Protein AF-A0A4Q1DC19-F1 (afdb_monomer_lite)

Radius of gyration: 13.88 Å; chains: 1; bounding box: 30×28×37 Å

Foldseek 3Di:
DDPLCCCVVPVLVLLLVQLVVQLPDQKFKWFWDDDPNWTWIKGWDAPPVQRKIWMWIQTPPRWIWIWIWHADPVRDIDIDIDTDDPVSVVSFAPQQSVQRVVCRVVVGMDMDGSNSRND

Organism: NCBI:txid2508721

Sequence (119 aa):
MTYEELVKKHPGSLVEKIVTEVISQDFVEVHFEDEDDELWAVIKVHIYEEDKEMALRLLPDNKWVLQFGYYDDEDEFIELLQPLAQPEIDLIPKGLQKVMSKVLSSEDGLRVPGNFLSA

pLDDT: mean 93.78, std 5.46, range [68.5, 98.56]

Structure (mmCIF, N/CA/C/O backbone):
data_AF-A0A4Q1DC19-F1
#
_entry.id   AF-A0A4Q1DC19-F1
#
loop_
_atom_site.group_PDB
_atom_site.id
_atom_site.type_symbol
_atom_site.label_atom_id
_atom_site.label_alt_id
_atom_site.label_comp_id
_atom_site.label_asym_id
_atom_site.label_entity_id
_atom_site.label_seq_id
_atom_site.pdbx_PDB_ins_code
_atom_site.Cartn_x
_atom_site.Cartn_y
_atom_site.Cartn_z
_atom_site.occupancy
_atom_site.B_iso_or_equiv
_atom_site.auth_seq_id
_atom_site.auth_comp_id
_atom_site.auth_asym_id
_atom_site.auth_atom_id
_atom_site.pdbx_PDB_model_num
ATOM 1 N N . MET A 1 1 ? 7.859 12.611 -17.984 1.00 74.06 1 MET A N 1
ATOM 2 C CA . MET A 1 1 ? 8.252 12.267 -16.604 1.00 74.06 1 MET A CA 1
ATOM 3 C C . MET A 1 1 ? 8.237 10.757 -16.546 1.00 74.06 1 MET A C 1
ATOM 5 O O . MET A 1 1 ? 7.256 10.199 -17.027 1.00 74.06 1 MET A O 1
ATOM 9 N N . THR A 1 2 ? 9.315 10.119 -16.099 1.00 88.75 2 THR A N 1
ATOM 10 C CA . THR A 1 2 ? 9.353 8.646 -16.015 1.00 88.75 2 THR A CA 1
ATOM 11 C C . THR A 1 2 ? 8.545 8.155 -14.809 1.00 88.75 2 THR A C 1
ATOM 13 O O . THR A 1 2 ? 8.204 8.957 -13.930 1.00 88.75 2 THR A O 1
ATOM 16 N N . TYR A 1 3 ? 8.222 6.862 -14.745 1.00 90.06 3 TYR A N 1
ATOM 17 C CA . TYR A 1 3 ? 7.518 6.306 -13.584 1.00 90.06 3 TYR A CA 1
ATOM 18 C C . TYR A 1 3 ? 8.375 6.381 -12.315 1.00 90.06 3 TYR A C 1
ATOM 20 O O . TYR A 1 3 ? 7.865 6.727 -11.253 1.00 90.06 3 TYR A O 1
ATOM 28 N N . GLU A 1 4 ? 9.691 6.204 -12.425 1.00 90.88 4 GLU A N 1
ATOM 29 C CA . GLU A 1 4 ? 10.639 6.383 -11.318 1.00 90.88 4 GLU A CA 1
ATOM 30 C C . GLU A 1 4 ? 10.604 7.813 -10.786 1.00 90.88 4 GLU A C 1
ATOM 32 O O . GLU A 1 4 ? 10.647 8.035 -9.575 1.00 90.88 4 GLU A O 1
ATOM 37 N N . GLU A 1 5 ? 10.531 8.802 -11.681 1.00 92.12 5 GLU A N 1
ATOM 38 C CA . GLU A 1 5 ? 10.397 10.197 -11.278 1.00 92.12 5 GLU A CA 1
ATOM 39 C C . GLU A 1 5 ? 9.050 10.467 -10.608 1.00 92.12 5 GLU A C 1
ATOM 41 O O . GLU A 1 5 ? 9.019 11.182 -9.607 1.00 92.12 5 GLU A O 1
ATOM 46 N N . LEU A 1 6 ? 7.960 9.907 -11.139 1.00 91.12 6 LEU A N 1
ATOM 47 C CA . LEU A 1 6 ? 6.616 10.051 -10.582 1.00 91.12 6 LEU A CA 1
ATOM 48 C C . LEU A 1 6 ? 6.554 9.494 -9.155 1.00 91.12 6 LEU A C 1
ATOM 50 O O . LEU A 1 6 ? 6.159 10.212 -8.237 1.00 91.12 6 LEU A O 1
ATOM 54 N N . VAL A 1 7 ? 7.001 8.251 -8.969 1.00 93.19 7 VAL A N 1
ATOM 55 C CA . VAL A 1 7 ? 6.986 7.549 -7.679 1.00 93.19 7 VAL A CA 1
ATOM 56 C C . VAL A 1 7 ? 7.847 8.278 -6.645 1.00 93.19 7 VAL A C 1
ATOM 58 O O . VAL A 1 7 ? 7.422 8.454 -5.506 1.00 93.19 7 VAL A O 1
ATOM 61 N N . LYS A 1 8 ? 9.026 8.778 -7.040 1.00 92.75 8 LYS A N 1
ATOM 62 C CA . LYS A 1 8 ? 9.934 9.491 -6.125 1.00 92.75 8 LYS A CA 1
ATOM 63 C C . LYS A 1 8 ? 9.477 10.908 -5.785 1.00 92.75 8 LYS A C 1
ATOM 65 O O . LYS A 1 8 ? 9.684 11.355 -4.660 1.00 92.75 8 LYS A O 1
ATOM 70 N N . LYS A 1 9 ? 8.925 11.652 -6.749 1.00 93.25 9 LYS A N 1
ATOM 71 C CA . LYS A 1 9 ? 8.570 13.074 -6.562 1.00 93.25 9 LYS A CA 1
ATOM 72 C C . LYS A 1 9 ? 7.164 13.267 -6.007 1.00 93.25 9 LYS A C 1
ATOM 74 O O . LYS A 1 9 ? 6.911 14.287 -5.367 1.00 93.25 9 LYS A O 1
ATOM 79 N N . HIS A 1 10 ? 6.259 12.323 -6.256 1.00 93.56 10 HIS A N 1
ATOM 80 C CA . HIS A 1 10 ? 4.842 12.449 -5.919 1.00 93.56 10 HIS A CA 1
ATOM 81 C C . HIS A 1 10 ? 4.253 11.203 -5.226 1.00 93.56 10 HIS A C 1
ATOM 83 O O . HIS A 1 10 ? 3.131 10.812 -5.561 1.00 93.56 10 HIS A O 1
ATOM 89 N N . PRO A 1 11 ? 4.933 10.593 -4.232 1.00 95.50 11 PRO A N 1
ATOM 90 C CA . PRO A 1 11 ? 4.433 9.382 -3.580 1.00 95.50 11 PRO A CA 1
ATOM 91 C C . PRO A 1 11 ? 3.068 9.603 -2.913 1.00 95.50 11 PRO A C 1
ATOM 93 O O . PRO A 1 11 ? 2.183 8.765 -3.046 1.00 95.50 11 PRO A O 1
ATOM 96 N N . GLY A 1 12 ? 2.844 10.764 -2.286 1.00 96.25 12 GLY A N 1
ATOM 97 C CA . GLY A 1 12 ? 1.567 11.082 -1.638 1.00 96.25 12 GLY A CA 1
ATOM 98 C C . GLY A 1 12 ? 0.362 11.062 -2.586 1.00 96.25 12 GLY A C 1
ATOM 99 O O . GLY A 1 12 ? -0.680 10.525 -2.234 1.00 96.25 12 GLY A O 1
ATOM 100 N N . SER A 1 13 ? 0.518 11.548 -3.823 1.00 95.38 13 SER A N 1
ATOM 101 C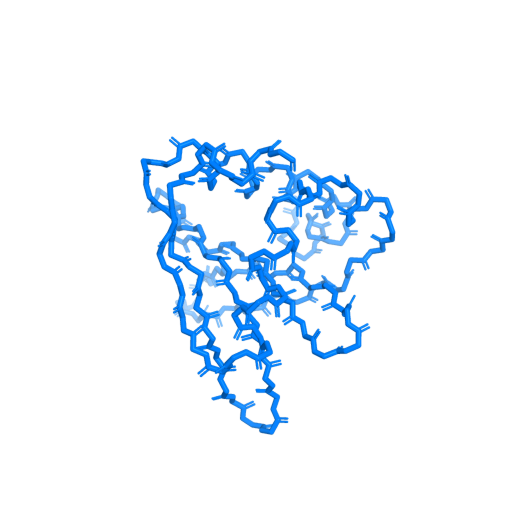 CA . SER A 1 13 ? -0.573 11.520 -4.810 1.00 95.38 13 SER A CA 1
ATOM 102 C C . SER A 1 13 ? -0.938 10.091 -5.225 1.00 95.38 13 SER A C 1
ATOM 104 O O . SER A 1 13 ? -2.111 9.789 -5.445 1.00 95.38 13 SER A O 1
ATOM 106 N N . LEU A 1 14 ? 0.054 9.200 -5.310 1.00 95.62 14 LEU A N 1
ATOM 107 C CA . LEU A 1 14 ? -0.179 7.785 -5.599 1.00 95.62 14 LEU A CA 1
ATOM 108 C C . LEU A 1 14 ? -0.844 7.083 -4.409 1.00 95.62 14 LEU A C 1
ATOM 110 O O . LEU A 1 14 ? -1.781 6.315 -4.610 1.00 95.62 14 LEU A O 1
ATOM 114 N N . VAL A 1 15 ? -0.430 7.404 -3.179 1.00 97.19 15 VAL A N 1
ATOM 115 C CA . VAL A 1 15 ? -1.077 6.911 -1.952 1.00 97.19 15 VAL A CA 1
ATOM 116 C C . VAL A 1 15 ? -2.551 7.317 -1.915 1.00 97.19 15 VAL A C 1
ATOM 118 O O . VAL A 1 15 ? -3.405 6.455 -1.724 1.00 97.19 15 VAL A O 1
ATOM 121 N N . GLU A 1 16 ? -2.876 8.589 -2.157 1.00 96.38 16 GLU A N 1
ATOM 122 C CA . GLU A 1 16 ? -4.266 9.067 -2.204 1.00 96.38 16 GLU A CA 1
ATOM 123 C C . GLU A 1 16 ? -5.089 8.342 -3.268 1.00 96.38 16 GLU A C 1
ATOM 125 O O . GLU A 1 16 ? -6.240 7.978 -3.012 1.00 96.38 16 GLU A O 1
ATOM 130 N N . LYS A 1 17 ? -4.503 8.098 -4.448 1.00 94.88 17 LYS A N 1
ATOM 131 C CA . LYS A 1 17 ? -5.162 7.356 -5.527 1.00 94.88 17 LYS A CA 1
ATOM 132 C C . LYS A 1 17 ? -5.488 5.926 -5.092 1.00 94.88 17 LYS A C 1
ATOM 134 O O . LYS A 1 17 ? -6.630 5.504 -5.252 1.00 94.88 17 LYS A O 1
ATOM 139 N N . ILE A 1 18 ? -4.524 5.213 -4.504 1.00 95.62 18 ILE A N 1
ATOM 140 C CA . ILE A 1 18 ? -4.729 3.845 -3.999 1.00 95.62 18 ILE A CA 1
ATOM 141 C C . ILE A 1 18 ? -5.798 3.836 -2.909 1.00 95.62 18 ILE A C 1
ATOM 143 O O . ILE A 1 18 ? -6.747 3.063 -2.990 1.00 95.62 18 ILE A O 1
ATOM 147 N N . VAL A 1 19 ? -5.669 4.707 -1.906 1.00 95.44 19 VAL A N 1
ATOM 148 C CA . VAL A 1 19 ? -6.618 4.793 -0.791 1.00 95.44 19 VAL A CA 1
ATOM 149 C C . VAL A 1 19 ? -8.026 5.055 -1.308 1.00 95.44 19 VAL A C 1
ATOM 151 O O . VAL A 1 19 ? -8.946 4.352 -0.906 1.00 95.44 19 VAL A O 1
ATOM 154 N N . THR A 1 20 ? -8.195 6.029 -2.204 1.00 94.38 20 THR A N 1
ATOM 155 C CA . THR A 1 20 ? -9.503 6.397 -2.765 1.00 94.38 20 THR A CA 1
ATOM 156 C C . THR A 1 20 ? -10.136 5.231 -3.511 1.00 94.38 20 THR A C 1
ATOM 158 O O . THR A 1 20 ? -11.310 4.936 -3.292 1.00 94.38 20 THR A O 1
ATOM 161 N N . GLU A 1 21 ? -9.361 4.549 -4.353 1.00 93.38 21 GLU A N 1
ATOM 162 C CA . GLU A 1 21 ? -9.844 3.391 -5.098 1.00 93.38 21 GLU A CA 1
ATOM 163 C C . GLU A 1 21 ? -10.275 2.277 -4.140 1.00 93.38 21 GLU A C 1
ATOM 165 O O . GLU A 1 21 ? -11.411 1.812 -4.195 1.00 93.38 21 GLU A O 1
ATOM 170 N N . VAL A 1 22 ? -9.411 1.923 -3.188 1.00 92.88 22 VAL A N 1
ATOM 171 C CA . VAL A 1 22 ? -9.642 0.846 -2.221 1.00 92.88 22 VAL A CA 1
ATOM 172 C C . VAL A 1 22 ? -10.890 1.102 -1.378 1.00 92.88 22 VAL A C 1
ATOM 174 O O . VAL A 1 22 ? -11.761 0.242 -1.292 1.00 92.88 22 VAL A O 1
ATOM 177 N N . ILE A 1 23 ? -11.036 2.285 -0.779 1.00 91.69 23 ILE A N 1
ATOM 178 C CA . ILE A 1 23 ? -12.197 2.568 0.083 1.00 91.69 23 ILE A CA 1
ATOM 179 C C . ILE A 1 23 ? -13.512 2.668 -0.698 1.00 91.69 23 ILE A C 1
ATOM 181 O O . ILE A 1 23 ? -14.580 2.564 -0.093 1.00 91.69 23 ILE A O 1
ATOM 185 N N . SER A 1 24 ? -13.447 2.895 -2.014 1.00 92.19 24 SER A N 1
ATOM 186 C CA . SER A 1 24 ? -14.630 2.969 -2.874 1.00 92.19 24 SER A CA 1
ATOM 187 C C . SER A 1 24 ? -15.193 1.596 -3.255 1.00 92.19 24 SER A C 1
ATOM 189 O O . SER A 1 24 ? -16.343 1.512 -3.685 1.00 92.19 24 SER A O 1
ATOM 191 N N . GLN A 1 25 ? -14.417 0.524 -3.067 1.00 92.12 25 GLN A N 1
ATOM 192 C CA . GLN A 1 25 ? -14.843 -0.838 -3.376 1.00 92.12 25 GLN A CA 1
ATOM 193 C C . GLN A 1 25 ? -15.823 -1.374 -2.324 1.00 92.12 25 GLN A C 1
ATOM 195 O O . GLN A 1 25 ? -15.673 -1.137 -1.123 1.00 92.12 25 GLN A O 1
ATOM 200 N N . ASP A 1 26 ? -16.803 -2.173 -2.764 1.00 92.56 26 ASP A N 1
ATOM 201 C CA . ASP A 1 26 ? -17.756 -2.835 -1.859 1.00 92.56 26 ASP A CA 1
ATOM 202 C C . ASP A 1 26 ? -17.030 -3.708 -0.829 1.00 92.56 26 ASP A C 1
ATOM 204 O O . ASP A 1 26 ? -17.359 -3.705 0.359 1.00 92.56 26 ASP A O 1
ATOM 208 N N . PHE A 1 27 ? -16.010 -4.432 -1.292 1.00 93.44 27 PHE A N 1
ATOM 209 C CA . PHE A 1 27 ? -15.126 -5.243 -0.473 1.00 93.44 27 PHE A CA 1
ATOM 210 C C . PHE A 1 27 ? -13.689 -5.066 -0.929 1.00 93.44 27 PHE A C 1
ATOM 212 O O . PHE A 1 27 ? -13.415 -5.070 -2.123 1.00 93.44 27 PHE A O 1
ATOM 219 N N . VAL A 1 28 ? -12.797 -5.004 0.046 1.00 94.19 28 VAL A N 1
ATOM 220 C CA . VAL A 1 28 ? -11.356 -4.908 -0.133 1.00 94.19 28 VAL A CA 1
ATOM 221 C C . VAL A 1 28 ? -10.726 -6.176 0.400 1.00 94.19 28 VAL A C 1
ATOM 223 O O . VAL A 1 28 ? -11.045 -6.620 1.509 1.00 94.19 28 VAL A O 1
ATOM 226 N N . GLU A 1 29 ? -9.825 -6.737 -0.392 1.00 95.75 29 GLU A N 1
ATOM 227 C CA . GLU A 1 29 ? -8.980 -7.853 0.001 1.00 95.75 29 GLU A CA 1
ATOM 228 C C . GLU A 1 29 ? -7.613 -7.313 0.412 1.00 95.75 29 GLU A C 1
ATOM 230 O O . GLU A 1 29 ? -6.953 -6.582 -0.326 1.00 95.75 29 GLU A O 1
ATOM 235 N N . VAL A 1 30 ? -7.228 -7.629 1.643 1.00 97.44 30 VAL A N 1
ATOM 236 C CA . VAL A 1 30 ? -5.911 -7.336 2.191 1.00 97.44 30 VAL A CA 1
ATOM 237 C C . VAL A 1 30 ? -5.189 -8.663 2.332 1.00 97.44 30 VAL A C 1
ATOM 239 O O . VAL A 1 30 ? -5.644 -9.539 3.069 1.00 97.44 30 VAL A O 1
ATOM 242 N N . HIS A 1 31 ? -4.086 -8.824 1.615 1.00 98.12 31 HIS A N 1
ATOM 243 C CA . HIS A 1 31 ? -3.346 -10.080 1.558 1.00 98.12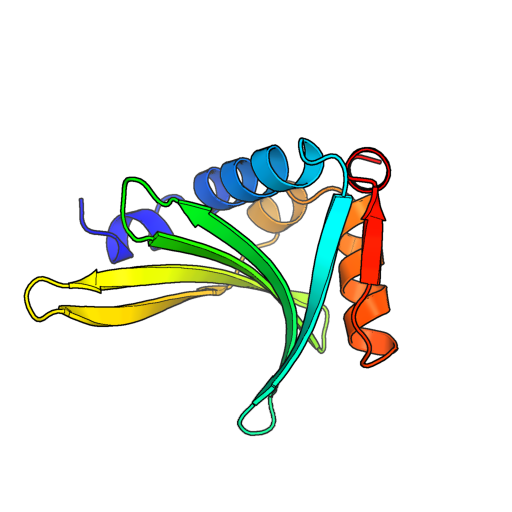 31 HIS A CA 1
ATOM 244 C C . HIS A 1 31 ? -2.169 -10.051 2.524 1.00 98.12 31 HIS A C 1
ATOM 246 O O . HIS A 1 31 ? -1.582 -8.996 2.759 1.00 98.12 31 HIS A O 1
ATOM 252 N N . PHE A 1 32 ? -1.842 -11.213 3.079 1.00 98.19 32 PHE A N 1
ATOM 253 C CA . PHE A 1 32 ? -0.551 -11.476 3.697 1.00 98.19 32 PHE A CA 1
ATOM 254 C C . PHE A 1 32 ? 0.331 -12.158 2.650 1.00 98.19 32 PHE A C 1
ATOM 256 O O . PHE A 1 32 ? -0.140 -13.075 1.979 1.00 98.19 32 PHE A O 1
ATOM 263 N N . GLU A 1 33 ? 1.566 -11.696 2.509 1.00 97.44 33 GLU A N 1
ATOM 264 C CA . GLU A 1 33 ? 2.560 -12.229 1.576 1.00 97.44 33 GLU A CA 1
ATOM 265 C C . GLU A 1 33 ? 3.855 -12.538 2.344 1.00 97.44 33 GLU A C 1
ATOM 267 O O . GLU A 1 33 ? 4.196 -11.837 3.305 1.00 97.44 33 GLU A O 1
ATOM 272 N N . ASP A 1 34 ? 4.547 -13.586 1.898 1.00 95.38 34 ASP A N 1
ATOM 273 C CA . ASP A 1 34 ? 5.818 -14.090 2.426 1.00 95.38 34 ASP A CA 1
ATOM 274 C C . ASP A 1 34 ? 6.713 -14.479 1.242 1.00 95.38 34 ASP A C 1
ATOM 276 O O . ASP A 1 34 ? 6.384 -15.406 0.493 1.00 95.38 34 ASP A O 1
ATOM 280 N N . GLU A 1 35 ? 7.810 -13.750 1.045 1.00 93.38 35 GLU A N 1
ATOM 281 C CA . GLU A 1 35 ? 8.785 -13.996 -0.019 1.00 93.38 35 GLU A CA 1
ATOM 282 C C . GLU A 1 35 ? 10.196 -13.628 0.454 1.00 93.38 35 GLU A C 1
ATOM 284 O O . GLU A 1 35 ? 10.400 -12.572 1.047 1.00 93.38 35 GLU A O 1
ATOM 289 N N . ASP A 1 36 ? 11.183 -14.485 0.170 1.00 89.12 36 ASP A N 1
ATOM 290 C CA . ASP A 1 36 ? 12.613 -14.232 0.420 1.00 89.12 36 ASP A CA 1
ATOM 291 C C . ASP A 1 36 ? 12.949 -13.711 1.838 1.00 89.12 36 ASP A C 1
ATOM 293 O O . ASP A 1 36 ? 13.763 -12.804 2.012 1.00 89.12 36 ASP A O 1
ATOM 297 N N . ASP A 1 37 ? 12.343 -14.319 2.865 1.00 88.31 37 ASP A N 1
ATOM 298 C CA . ASP A 1 37 ? 12.465 -13.942 4.286 1.00 88.31 37 ASP A CA 1
ATOM 299 C C . ASP A 1 37 ? 11.857 -12.563 4.644 1.00 88.31 37 ASP A C 1
ATOM 301 O O . ASP A 1 37 ? 12.049 -12.060 5.761 1.00 88.31 37 ASP A O 1
ATOM 305 N N . GLU A 1 38 ? 11.093 -11.951 3.738 1.00 92.12 38 GLU A N 1
ATOM 306 C CA . GLU A 1 38 ? 10.301 -10.748 3.981 1.00 92.12 38 GLU A CA 1
ATOM 307 C C . GLU A 1 38 ? 8.804 -11.070 4.053 1.00 92.12 38 GLU A C 1
ATOM 309 O O . GLU A 1 38 ? 8.243 -11.781 3.226 1.00 92.12 38 GLU A O 1
ATOM 314 N N . LEU A 1 39 ? 8.137 -10.485 5.051 1.00 96.12 39 LEU A N 1
ATOM 315 C CA . LEU A 1 39 ? 6.696 -10.608 5.261 1.00 96.12 39 LEU A CA 1
ATOM 316 C C . LEU A 1 39 ? 6.048 -9.239 5.124 1.00 96.12 39 LEU A C 1
ATOM 318 O O . LEU A 1 39 ? 6.572 -8.249 5.648 1.00 96.12 39 LEU A O 1
ATOM 322 N N . TRP A 1 40 ? 4.879 -9.164 4.501 1.00 98.12 40 TRP A N 1
ATOM 323 C CA . TRP A 1 40 ? 4.117 -7.921 4.473 1.00 98.12 40 TRP A CA 1
ATOM 324 C C . TRP A 1 40 ? 2.616 -8.152 4.311 1.00 98.12 40 TRP A C 1
ATOM 326 O O . TRP A 1 40 ? 2.156 -9.144 3.755 1.00 98.12 40 TRP A O 1
ATOM 336 N N . ALA A 1 41 ? 1.828 -7.189 4.786 1.00 98.38 41 ALA A N 1
ATOM 337 C CA . ALA A 1 41 ? 0.445 -7.052 4.350 1.00 98.38 41 ALA A CA 1
ATOM 338 C C . ALA A 1 41 ? 0.399 -6.171 3.097 1.00 98.38 41 ALA A C 1
ATOM 340 O O . ALA A 1 41 ? 1.133 -5.182 3.025 1.00 98.38 41 ALA A O 1
ATOM 341 N N . VAL A 1 42 ? -0.464 -6.479 2.130 1.00 98.25 42 VAL A N 1
ATOM 342 C CA . VAL A 1 42 ? -0.594 -5.714 0.883 1.00 98.25 42 VAL A CA 1
ATOM 343 C C . VAL A 1 42 ? -2.048 -5.491 0.481 1.00 98.25 42 VAL A C 1
ATOM 345 O O . VAL A 1 42 ? -2.900 -6.368 0.615 1.00 98.25 42 VAL A O 1
ATOM 348 N N . ILE A 1 43 ? -2.306 -4.305 -0.066 1.00 97.25 43 ILE A N 1
ATOM 349 C CA . ILE A 1 43 ? -3.487 -4.000 -0.880 1.00 97.25 43 ILE A CA 1
ATOM 350 C C . ILE A 1 43 ? -3.034 -3.624 -2.285 1.00 97.25 43 ILE A C 1
ATOM 352 O O . ILE A 1 43 ? -2.139 -2.790 -2.426 1.00 97.25 43 ILE A O 1
ATOM 356 N N . LYS A 1 44 ? -3.651 -4.220 -3.308 1.00 95.06 44 LYS A N 1
ATOM 357 C CA . LYS A 1 44 ? -3.303 -4.010 -4.720 1.00 95.06 44 LYS A CA 1
ATOM 358 C C . LYS A 1 44 ? -4.451 -3.329 -5.461 1.00 95.06 44 LYS A C 1
ATOM 360 O O . LYS A 1 44 ? -5.623 -3.625 -5.237 1.00 95.06 44 LYS A O 1
ATOM 365 N N . VAL A 1 45 ? -4.098 -2.413 -6.352 1.00 93.44 45 VAL A N 1
ATOM 366 C CA . VAL A 1 45 ? -4.994 -1.731 -7.283 1.00 93.44 45 VAL A CA 1
ATOM 367 C C . VAL A 1 45 ? -4.439 -1.931 -8.685 1.00 93.44 45 VAL A C 1
ATOM 369 O O . VAL A 1 45 ? -3.330 -1.489 -8.989 1.00 93.44 45 VAL A O 1
ATOM 372 N N . HIS A 1 46 ? -5.229 -2.564 -9.546 1.00 89.12 46 HIS A N 1
ATOM 373 C CA . HIS A 1 46 ? -4.881 -2.764 -10.948 1.00 89.12 46 HIS A CA 1
ATOM 374 C C . HIS A 1 46 ? -5.491 -1.650 -11.803 1.00 89.12 46 HIS A C 1
ATOM 376 O O . HIS A 1 46 ? -6.703 -1.433 -11.783 1.00 89.12 46 HIS A O 1
ATOM 382 N N . ILE A 1 47 ? -4.656 -0.953 -12.574 1.00 84.75 47 ILE A N 1
ATOM 383 C CA . ILE A 1 47 ? -5.089 0.003 -13.596 1.00 84.75 47 ILE A CA 1
ATOM 384 C C . ILE A 1 47 ? -5.041 -0.724 -14.943 1.00 84.75 47 ILE A C 1
ATOM 386 O O . ILE A 1 47 ? -4.048 -0.658 -15.664 1.00 84.75 47 ILE A O 1
ATOM 390 N N . TYR A 1 48 ? -6.125 -1.430 -15.266 1.00 75.06 48 TYR A N 1
ATOM 391 C CA . TYR A 1 48 ? -6.210 -2.296 -16.450 1.00 75.06 48 TYR A CA 1
ATOM 392 C C . TYR A 1 48 ? -6.030 -1.563 -17.785 1.00 75.06 48 TYR A C 1
ATOM 394 O O . TYR A 1 48 ? -5.550 -2.154 -18.739 1.00 75.06 48 TYR A O 1
ATOM 402 N N . GLU A 1 49 ? -6.407 -0.286 -17.879 1.00 76.62 49 GLU A N 1
ATOM 403 C CA . GLU A 1 49 ? -6.235 0.488 -19.121 1.00 76.62 49 GLU A CA 1
ATOM 404 C C . GLU A 1 49 ? -4.770 0.845 -19.409 1.00 76.62 49 GLU A C 1
ATOM 406 O O . GLU A 1 49 ? -4.435 1.225 -20.528 1.00 76.62 49 GLU A O 1
ATOM 411 N N . GLU A 1 50 ? -3.907 0.758 -18.397 1.00 75.12 50 GLU A N 1
ATOM 412 C CA . GLU A 1 50 ? -2.513 1.182 -18.476 1.00 75.12 50 GLU A CA 1
ATOM 413 C C . GLU A 1 50 ? -1.529 0.035 -18.197 1.00 75.12 50 GLU A C 1
ATOM 415 O O . GLU A 1 50 ? -0.342 0.316 -18.057 1.00 75.12 50 GLU A O 1
ATOM 420 N N . ASP A 1 51 ? -2.016 -1.210 -18.070 1.00 84.50 51 ASP A N 1
ATOM 421 C CA . ASP A 1 51 ? -1.248 -2.402 -17.666 1.00 84.50 51 ASP A CA 1
ATOM 422 C C . ASP A 1 51 ? -0.317 -2.138 -16.468 1.00 84.50 51 ASP A C 1
ATOM 424 O O . ASP A 1 51 ? 0.859 -2.507 -16.440 1.00 84.50 51 ASP A O 1
ATOM 428 N N . LYS A 1 52 ? -0.865 -1.454 -15.456 1.00 89.94 52 LYS A N 1
ATOM 429 C CA . LYS A 1 52 ? -0.144 -1.058 -14.240 1.00 89.94 52 LYS A CA 1
ATOM 430 C C . LYS A 1 52 ? -0.754 -1.654 -12.994 1.00 89.94 52 LYS A C 1
ATOM 432 O O . LYS A 1 52 ? -1.970 -1.810 -12.872 1.00 89.94 52 LYS A O 1
ATOM 437 N N . GLU A 1 53 ? 0.107 -1.855 -12.014 1.00 94.12 53 GLU A N 1
ATOM 438 C CA . GLU A 1 53 ? -0.266 -2.220 -10.659 1.00 94.12 53 GLU A CA 1
ATOM 439 C C . GLU A 1 53 ? 0.266 -1.172 -9.684 1.00 94.12 53 GLU A C 1
ATOM 441 O O . GLU A 1 53 ? 1.394 -0.698 -9.796 1.00 94.12 53 GLU A O 1
ATOM 446 N N . MET A 1 54 ? -0.546 -0.799 -8.704 1.00 96.00 54 MET A N 1
ATOM 447 C CA . MET A 1 54 ? -0.103 0.001 -7.570 1.00 96.00 54 MET A CA 1
ATOM 448 C C . MET A 1 54 ? -0.489 -0.713 -6.289 1.00 96.00 54 MET A C 1
ATOM 450 O O . MET A 1 54 ? -1.592 -1.250 -6.190 1.00 96.00 54 MET A O 1
ATOM 454 N N . ALA A 1 55 ? 0.377 -0.674 -5.286 1.00 97.50 55 ALA A N 1
ATOM 455 C CA . ALA A 1 55 ? 0.082 -1.302 -4.013 1.00 97.50 55 ALA A CA 1
ATOM 456 C C . ALA A 1 55 ? 0.661 -0.531 -2.828 1.00 97.50 55 ALA A C 1
ATOM 458 O O . ALA A 1 55 ? 1.655 0.188 -2.945 1.00 97.50 55 ALA A O 1
ATOM 459 N N . LEU A 1 56 ? 0.028 -0.698 -1.667 1.00 98.25 56 LEU A N 1
ATOM 460 C CA . LEU A 1 56 ? 0.602 -0.299 -0.384 1.00 98.25 56 LEU A CA 1
ATOM 461 C C . LEU A 1 56 ? 0.973 -1.558 0.383 1.00 98.25 56 LEU A C 1
ATOM 463 O O . LEU A 1 56 ? 0.106 -2.391 0.652 1.00 98.25 56 LEU A O 1
ATOM 467 N N . ARG A 1 57 ? 2.251 -1.668 0.746 1.00 98.19 57 ARG A N 1
ATOM 468 C CA . ARG A 1 57 ? 2.782 -2.724 1.605 1.00 98.19 57 ARG A CA 1
ATOM 469 C C . ARG A 1 57 ? 2.995 -2.189 3.017 1.00 98.19 57 ARG A C 1
ATOM 471 O O . ARG A 1 57 ? 3.519 -1.086 3.199 1.00 98.19 57 ARG A O 1
ATOM 478 N N . LEU A 1 58 ? 2.622 -2.990 4.006 1.00 98.56 58 LEU A N 1
ATOM 479 C CA . LEU A 1 58 ? 2.994 -2.806 5.402 1.00 98.56 58 LEU A CA 1
ATOM 480 C C . LEU A 1 58 ? 3.921 -3.946 5.814 1.00 98.56 58 LEU A C 1
ATOM 482 O O . LEU A 1 58 ? 3.482 -5.088 5.929 1.00 98.56 58 LEU A O 1
ATOM 486 N N . LEU A 1 59 ? 5.180 -3.607 6.057 1.00 97.94 59 LEU A N 1
ATOM 487 C CA . LEU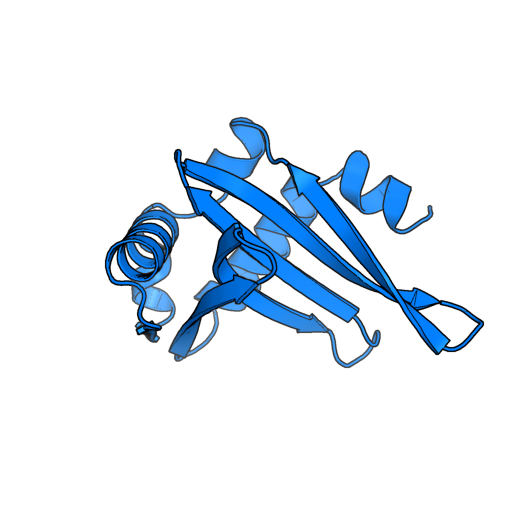 A 1 59 ? 6.208 -4.510 6.558 1.00 9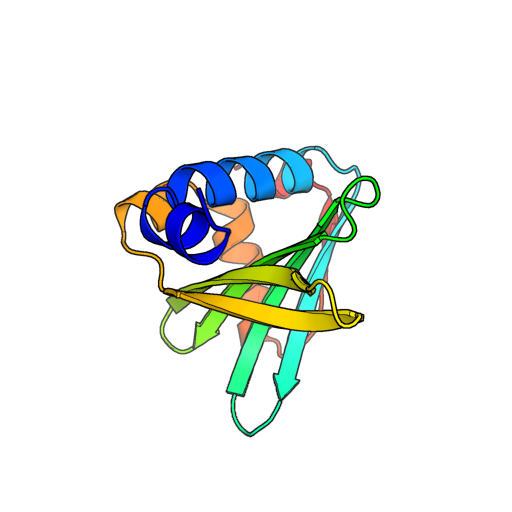7.94 59 LEU A CA 1
ATOM 488 C C . LEU A 1 59 ? 6.251 -4.472 8.102 1.00 97.94 59 LEU A C 1
ATOM 490 O O . LEU A 1 59 ? 5.691 -3.551 8.722 1.00 97.94 59 LEU A O 1
ATOM 494 N N . PRO A 1 60 ? 6.965 -5.419 8.745 1.00 95.62 60 PRO A N 1
ATOM 495 C CA . PRO A 1 60 ? 7.316 -5.342 10.157 1.00 95.62 60 PRO A CA 1
ATOM 496 C C . PRO A 1 60 ? 7.904 -3.982 10.561 1.00 95.62 60 PRO A C 1
ATOM 498 O O . PRO A 1 60 ? 8.438 -3.225 9.747 1.00 95.62 60 PRO A O 1
ATOM 501 N N . ASP A 1 61 ? 7.786 -3.658 11.850 1.00 93.00 61 ASP A N 1
ATOM 502 C CA . ASP A 1 61 ? 8.174 -2.362 12.429 1.00 93.00 61 ASP A CA 1
ATOM 503 C C . ASP A 1 61 ? 7.398 -1.151 11.877 1.00 93.00 61 ASP A C 1
ATOM 505 O O . ASP A 1 61 ? 7.873 -0.017 11.945 1.00 93.00 61 ASP A O 1
ATOM 509 N N . ASN A 1 62 ? 6.184 -1.376 11.358 1.00 93.69 62 ASN A N 1
ATOM 510 C CA . ASN A 1 62 ? 5.302 -0.333 10.820 1.00 93.69 62 ASN A CA 1
ATOM 511 C C . ASN A 1 62 ? 5.940 0.456 9.658 1.00 93.69 62 ASN A C 1
ATOM 513 O O . ASN A 1 62 ? 5.737 1.667 9.518 1.00 93.69 62 ASN A O 1
ATOM 517 N N . LYS A 1 63 ? 6.734 -0.231 8.830 1.00 97.44 63 LYS A N 1
ATOM 518 C CA . LYS A 1 63 ? 7.344 0.343 7.628 1.00 97.44 63 LYS A CA 1
ATOM 519 C C . LYS A 1 63 ? 6.366 0.242 6.466 1.00 97.44 63 LYS A C 1
ATOM 521 O O . LYS A 1 63 ? 5.959 -0.850 6.082 1.00 97.44 63 LYS A O 1
ATOM 526 N N . TRP A 1 64 ? 6.015 1.390 5.900 1.00 98.44 64 TRP A N 1
ATOM 527 C CA . TRP A 1 64 ? 5.124 1.473 4.749 1.00 98.44 64 TRP A CA 1
ATOM 528 C C . TRP A 1 64 ? 5.918 1.669 3.464 1.00 98.44 64 TRP A C 1
ATOM 530 O O . TRP A 1 64 ? 6.825 2.505 3.404 1.00 98.44 64 TRP A O 1
ATOM 540 N N . VAL A 1 65 ? 5.550 0.918 2.433 1.00 98.31 65 VAL A N 1
ATOM 541 C CA . VAL A 1 65 ? 6.168 0.988 1.108 1.00 98.31 65 VAL A CA 1
ATOM 542 C C . VAL A 1 65 ? 5.073 1.124 0.059 1.00 98.31 65 VAL A C 1
ATOM 544 O O . VAL A 1 65 ? 4.104 0.366 0.048 1.00 98.31 65 VAL A O 1
ATOM 547 N N . LEU A 1 66 ? 5.234 2.104 -0.822 1.00 98.25 66 LEU A N 1
ATOM 548 C CA . LEU A 1 66 ? 4.486 2.208 -2.064 1.00 98.25 66 LEU A CA 1
ATOM 549 C C . LEU A 1 66 ? 5.172 1.337 -3.116 1.00 98.25 66 LEU A C 1
ATOM 551 O O . LEU A 1 66 ? 6.362 1.507 -3.378 1.00 98.25 66 LEU A O 1
ATOM 555 N N . GLN A 1 67 ? 4.408 0.440 -3.721 1.00 97.44 67 GLN A N 1
ATOM 556 C CA . GLN A 1 67 ? 4.820 -0.361 -4.864 1.00 97.44 67 GLN A CA 1
ATOM 557 C C . GLN A 1 67 ? 4.120 0.168 -6.118 1.00 97.44 67 GLN A C 1
ATOM 559 O O . GLN A 1 67 ? 2.923 0.471 -6.093 1.00 97.44 67 GLN A O 1
ATOM 564 N N . PHE A 1 68 ? 4.864 0.258 -7.215 1.00 96.69 68 PHE A N 1
ATOM 565 C CA . PHE A 1 68 ? 4.346 0.582 -8.538 1.00 96.69 68 PHE A CA 1
ATOM 566 C C . PHE A 1 68 ? 4.945 -0.385 -9.560 1.00 96.69 68 PHE A C 1
ATOM 568 O O . PHE A 1 68 ? 6.157 -0.388 -9.763 1.00 96.69 68 PHE A O 1
ATOM 575 N N . GLY A 1 69 ? 4.098 -1.202 -10.175 1.00 95.44 69 GLY A N 1
ATOM 576 C CA . GLY A 1 69 ? 4.450 -2.164 -11.212 1.00 95.44 69 GLY A CA 1
ATOM 577 C C . GLY A 1 69 ? 3.987 -1.698 -12.589 1.00 95.44 69 GLY A C 1
ATOM 578 O O . GLY A 1 69 ? 2.873 -1.182 -12.726 1.00 95.44 69 GLY A O 1
ATOM 579 N N . TYR A 1 70 ? 4.828 -1.874 -13.602 1.00 94.06 70 TYR A N 1
ATOM 580 C CA . TYR A 1 70 ? 4.504 -1.594 -15.002 1.00 94.06 70 TYR A CA 1
ATOM 581 C C . TYR A 1 70 ? 5.328 -2.489 -15.936 1.00 94.06 70 TYR A C 1
ATOM 583 O O . TYR A 1 70 ? 6.355 -3.014 -15.520 1.00 94.06 70 TYR A O 1
ATOM 591 N N . TYR A 1 71 ? 4.894 -2.644 -17.185 1.00 91.19 71 TYR A N 1
ATOM 592 C CA . TYR A 1 71 ? 5.688 -3.291 -18.234 1.00 91.19 71 TYR A CA 1
ATOM 593 C C . TYR A 1 71 ? 6.427 -2.242 -19.064 1.00 91.19 71 TYR A C 1
ATOM 595 O O . TYR A 1 71 ? 5.847 -1.203 -19.402 1.00 91.19 71 TYR A O 1
ATOM 603 N N . ASP A 1 72 ? 7.704 -2.479 -19.347 1.00 90.06 72 ASP A N 1
ATOM 604 C CA . ASP A 1 72 ? 8.492 -1.620 -20.227 1.00 90.06 72 ASP A CA 1
ATOM 605 C C . ASP A 1 72 ? 8.284 -1.953 -21.718 1.00 90.06 72 ASP A C 1
ATOM 607 O O . ASP A 1 72 ? 7.419 -2.747 -22.089 1.00 90.06 72 ASP A O 1
ATOM 611 N N . ASP A 1 73 ? 9.059 -1.308 -22.594 1.00 89.94 73 ASP A N 1
ATOM 612 C CA . ASP A 1 73 ? 8.953 -1.496 -24.047 1.00 89.94 73 ASP A CA 1
ATOM 613 C C . ASP A 1 73 ? 9.411 -2.900 -24.516 1.00 89.94 73 ASP A C 1
ATOM 615 O O . ASP A 1 73 ? 9.197 -3.251 -25.680 1.00 89.94 73 ASP A O 1
ATOM 619 N N . GLU A 1 74 ? 10.053 -3.691 -23.646 1.00 93.25 74 GLU A N 1
ATOM 620 C CA . GLU A 1 74 ? 10.506 -5.066 -23.904 1.00 93.25 74 GLU A CA 1
ATOM 621 C C . GLU A 1 74 ? 9.561 -6.122 -23.294 1.00 93.25 74 GLU A C 1
ATOM 623 O O . GLU A 1 74 ? 9.881 -7.311 -23.301 1.00 93.25 74 GLU A O 1
ATOM 628 N N . ASP A 1 75 ? 8.381 -5.704 -22.815 1.00 88.69 75 ASP A N 1
ATOM 629 C CA . ASP A 1 75 ? 7.423 -6.527 -22.064 1.00 88.69 75 ASP A CA 1
ATOM 630 C C . ASP A 1 75 ? 8.019 -7.105 -20.757 1.00 88.69 75 ASP A C 1
ATOM 632 O O . ASP A 1 75 ? 7.522 -8.106 -20.223 1.00 88.69 75 ASP A O 1
ATOM 636 N N . GLU A 1 76 ? 9.064 -6.483 -20.196 1.00 92.75 76 GLU A N 1
ATOM 637 C CA . GLU A 1 76 ? 9.604 -6.852 -18.886 1.00 92.75 76 GLU A CA 1
ATOM 638 C C . GLU A 1 76 ? 8.820 -6.150 -17.771 1.00 92.75 76 GLU A C 1
ATOM 640 O O . GLU A 1 76 ? 8.578 -4.941 -17.807 1.00 92.75 76 GLU A O 1
ATOM 645 N N . PHE A 1 77 ? 8.412 -6.911 -16.749 1.00 92.31 77 PHE A N 1
ATOM 646 C CA . PHE A 1 77 ? 7.741 -6.338 -15.585 1.00 92.31 77 PHE A CA 1
ATOM 647 C C . PHE A 1 77 ? 8.755 -5.646 -14.673 1.00 92.31 77 PHE A C 1
ATOM 649 O O . PHE A 1 77 ? 9.629 -6.285 -14.084 1.00 92.31 77 PHE A O 1
ATOM 656 N N . ILE A 1 78 ? 8.592 -4.337 -14.518 1.00 94.75 78 ILE A N 1
ATOM 657 C CA . ILE A 1 78 ? 9.407 -3.488 -13.661 1.00 94.75 78 ILE A CA 1
ATOM 658 C C . ILE A 1 78 ? 8.628 -3.157 -12.393 1.00 94.75 78 ILE A C 1
ATOM 660 O O . ILE A 1 78 ? 7.557 -2.547 -12.435 1.00 94.75 78 ILE A O 1
ATOM 664 N N . GLU A 1 79 ? 9.211 -3.504 -11.247 1.00 95.19 79 GLU A N 1
ATOM 665 C CA . GLU A 1 79 ? 8.699 -3.127 -9.935 1.00 95.19 79 GLU A CA 1
ATOM 666 C C . GLU A 1 79 ? 9.513 -1.979 -9.327 1.00 95.19 79 GLU A C 1
ATOM 668 O O . GLU A 1 79 ? 10.735 -2.047 -9.175 1.00 95.19 79 GLU A O 1
ATOM 673 N N . LEU A 1 80 ? 8.812 -0.919 -8.927 1.00 96.75 80 LEU A N 1
ATOM 674 C CA . LEU A 1 80 ? 9.371 0.208 -8.193 1.00 96.75 80 LEU A CA 1
ATOM 675 C C . LEU A 1 80 ? 8.872 0.191 -6.750 1.00 96.75 80 LEU A C 1
ATOM 677 O O . LEU A 1 80 ? 7.669 0.278 -6.504 1.00 96.75 80 LEU A O 1
ATOM 681 N N . LEU A 1 81 ? 9.806 0.163 -5.800 1.00 96.62 81 LEU A N 1
ATOM 682 C CA . LEU A 1 81 ? 9.525 0.235 -4.367 1.00 96.62 81 LEU A CA 1
ATOM 683 C C . LEU A 1 81 ? 9.991 1.574 -3.794 1.00 96.62 81 LEU A C 1
ATOM 685 O O . LEU A 1 81 ? 11.151 1.969 -3.934 1.00 96.62 81 LEU A O 1
ATOM 689 N N . GLN A 1 82 ? 9.082 2.268 -3.118 1.00 97.56 82 GLN A N 1
ATOM 690 C CA . GLN A 1 82 ? 9.332 3.566 -2.505 1.00 97.56 82 GLN A CA 1
ATOM 691 C C . GLN A 1 82 ? 8.881 3.556 -1.043 1.00 97.56 82 GLN A C 1
ATOM 693 O O . GLN A 1 82 ? 7.679 3.584 -0.769 1.00 97.56 82 GLN A O 1
ATOM 698 N N . PRO A 1 83 ? 9.822 3.562 -0.082 1.00 97.88 83 PRO A N 1
ATOM 699 C CA . PRO A 1 83 ? 9.494 3.779 1.319 1.00 97.88 83 PRO A CA 1
ATOM 700 C C . PRO A 1 83 ? 8.752 5.105 1.503 1.00 97.88 83 PRO A C 1
ATOM 702 O O . PRO A 1 83 ? 9.149 6.130 0.934 1.00 97.88 83 PRO A O 1
ATOM 705 N N . LEU A 1 84 ? 7.685 5.077 2.296 1.00 98.19 84 LEU A N 1
ATOM 706 C CA . LEU A 1 84 ? 6.870 6.248 2.603 1.00 98.19 84 LEU A CA 1
ATOM 707 C C . LEU A 1 84 ? 7.390 6.958 3.855 1.00 98.19 84 LEU A C 1
ATOM 709 O O . LEU A 1 84 ? 7.798 6.312 4.823 1.00 98.19 84 LEU A O 1
ATOM 713 N N . ALA A 1 85 ? 7.364 8.291 3.849 1.00 97.12 85 ALA A N 1
ATOM 714 C CA . ALA A 1 85 ? 7.615 9.084 5.042 1.00 97.12 85 ALA A CA 1
ATOM 715 C C . ALA A 1 85 ? 6.292 9.378 5.770 1.00 97.12 85 ALA A C 1
ATOM 717 O O . ALA A 1 85 ? 5.198 9.045 5.312 1.00 97.12 85 ALA A O 1
ATOM 718 N N . GLN A 1 86 ? 6.390 9.987 6.955 1.00 96.88 86 GLN A N 1
ATOM 719 C CA . GLN A 1 86 ? 5.218 10.244 7.794 1.00 96.88 86 GLN A CA 1
ATOM 720 C C . GLN A 1 86 ? 4.106 11.044 7.085 1.00 96.88 86 GLN A C 1
ATOM 722 O O . GLN A 1 86 ? 2.952 10.645 7.225 1.00 96.88 86 GLN A O 1
ATOM 727 N N . PRO A 1 87 ? 4.401 12.104 6.299 1.00 97.19 87 PRO A N 1
ATOM 728 C CA . PRO A 1 87 ? 3.359 12.845 5.592 1.00 97.19 87 PRO A CA 1
ATOM 729 C C . PRO A 1 87 ? 2.543 11.978 4.630 1.00 97.19 87 PRO A C 1
ATOM 731 O O . PRO A 1 87 ? 1.339 12.179 4.526 1.00 97.19 87 PRO A O 1
ATOM 734 N N . GLU A 1 88 ? 3.161 11.008 3.949 1.00 97.88 88 GLU A N 1
ATOM 735 C CA . GLU A 1 88 ? 2.432 10.084 3.077 1.00 97.88 88 GLU A CA 1
ATOM 736 C C . GLU A 1 88 ? 1.662 9.025 3.874 1.00 97.88 88 GLU A C 1
ATOM 738 O O . GLU A 1 88 ? 0.539 8.681 3.516 1.00 97.88 88 GLU A O 1
ATOM 743 N N . ILE A 1 89 ? 2.227 8.533 4.980 1.00 97.81 89 ILE A N 1
ATOM 744 C CA . ILE A 1 89 ? 1.550 7.573 5.870 1.00 97.81 89 ILE A CA 1
ATOM 745 C C . ILE A 1 89 ? 0.292 8.192 6.495 1.00 97.8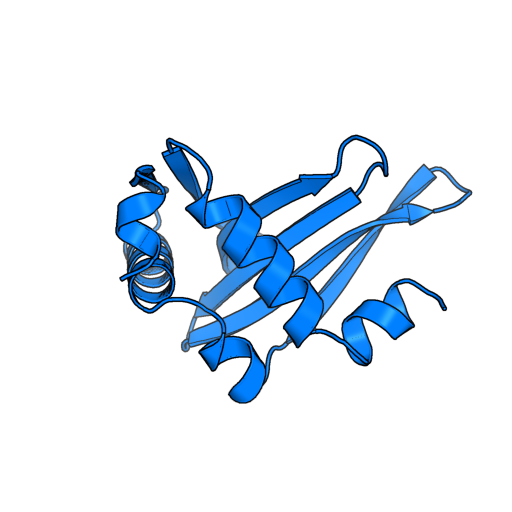1 89 ILE A C 1
ATOM 747 O O . ILE A 1 89 ? -0.703 7.497 6.711 1.00 97.81 89 ILE A O 1
ATOM 751 N N . ASP A 1 90 ? 0.309 9.495 6.769 1.00 97.19 90 ASP A N 1
ATOM 752 C CA . ASP A 1 90 ? -0.836 10.225 7.321 1.00 97.19 90 ASP A CA 1
ATOM 753 C C . ASP A 1 90 ? -2.018 10.320 6.338 1.00 97.19 90 ASP A C 1
ATOM 755 O O . ASP A 1 90 ? -3.149 10.544 6.773 1.00 97.19 90 ASP A O 1
ATOM 759 N N . LEU A 1 91 ? -1.789 10.081 5.040 1.00 97.44 91 LEU A N 1
ATOM 760 C CA . LEU A 1 91 ? -2.840 9.988 4.017 1.00 97.44 91 LEU A CA 1
ATOM 761 C C . LEU A 1 91 ? -3.587 8.645 4.070 1.00 97.44 91 LEU A C 1
ATOM 763 O O . LEU A 1 91 ? -4.662 8.513 3.488 1.00 97.44 91 LEU A O 1
ATOM 767 N N . ILE A 1 92 ? -3.040 7.642 4.764 1.00 97.69 92 ILE A N 1
ATOM 768 C CA . ILE A 1 92 ? -3.636 6.310 4.885 1.00 97.69 92 ILE A CA 1
ATOM 769 C C . ILE A 1 92 ? -4.643 6.319 6.048 1.00 97.69 92 ILE A C 1
ATOM 771 O O . ILE A 1 92 ? -4.240 6.541 7.194 1.00 97.69 92 ILE A O 1
ATOM 775 N N . PRO A 1 93 ? -5.936 6.024 5.818 1.00 96.69 93 PRO A N 1
ATOM 776 C CA . PRO A 1 93 ? -6.952 5.998 6.868 1.00 96.69 93 PRO A CA 1
ATOM 777 C C . PRO A 1 93 ? -6.606 5.049 8.019 1.00 96.69 93 PRO A C 1
ATOM 779 O O . PRO A 1 93 ? -6.019 3.982 7.818 1.00 96.69 93 PRO A O 1
ATOM 782 N N . LYS A 1 94 ? -6.996 5.398 9.250 1.00 95.94 94 LYS A N 1
ATOM 783 C CA . LYS A 1 94 ? -6.635 4.607 10.438 1.00 95.94 94 LYS A CA 1
ATOM 784 C C . LYS A 1 94 ? -7.297 3.232 10.441 1.00 95.94 94 LYS A C 1
ATOM 786 O O . LYS A 1 94 ? -6.686 2.285 10.938 1.00 95.94 94 LYS A O 1
ATOM 791 N N . GLY A 1 95 ? -8.497 3.102 9.885 1.00 95.81 95 GLY A N 1
ATOM 792 C CA . GLY A 1 95 ? -9.173 1.831 9.642 1.00 95.81 95 GLY A CA 1
ATOM 793 C C . GLY A 1 95 ? -8.325 0.915 8.768 1.00 95.81 95 GLY A C 1
ATOM 794 O O . GLY A 1 95 ? -8.028 -0.209 9.172 1.00 95.81 95 GLY A O 1
ATOM 795 N N . LEU A 1 96 ? -7.834 1.430 7.639 1.00 96.88 96 LEU A N 1
ATOM 796 C CA . LEU A 1 96 ? -6.927 0.699 6.756 1.00 96.88 96 LEU A CA 1
ATOM 797 C C . LEU A 1 96 ? -5.604 0.329 7.437 1.00 96.88 96 LEU A C 1
ATOM 799 O O . LEU A 1 96 ? -5.21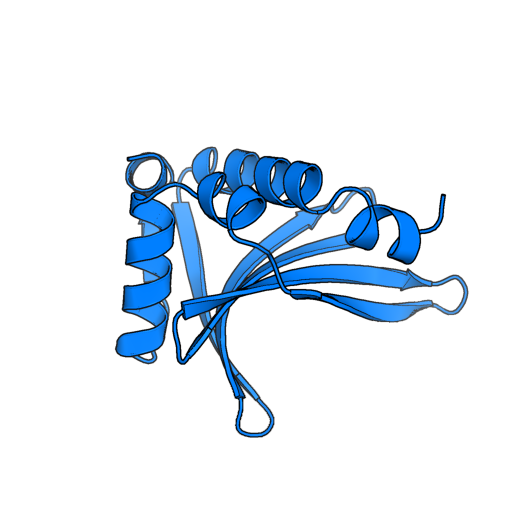4 -0.836 7.394 1.00 96.88 96 LEU A O 1
ATOM 803 N N . GLN A 1 97 ? -4.959 1.259 8.150 1.00 97.50 97 GLN A N 1
ATOM 804 C CA . GLN A 1 97 ? -3.726 0.958 8.898 1.00 97.50 97 GLN A CA 1
ATOM 805 C C . GLN A 1 97 ? -3.926 -0.195 9.901 1.00 97.50 97 GLN A C 1
ATOM 807 O O . GLN A 1 97 ? -3.080 -1.087 10.010 1.00 97.50 97 GLN A O 1
ATOM 812 N N . LYS A 1 98 ? -5.063 -0.209 10.612 1.00 96.81 98 LYS A N 1
ATOM 813 C CA . LYS A 1 98 ? -5.411 -1.269 11.572 1.00 96.81 98 LYS A CA 1
ATOM 814 C C . LYS A 1 98 ? -5.641 -2.614 10.895 1.00 96.81 98 LYS A C 1
ATOM 816 O O . LYS A 1 98 ? -5.172 -3.622 11.415 1.00 96.81 98 LYS A O 1
ATOM 821 N N . VAL A 1 99 ? -6.356 -2.639 9.770 1.00 97.31 99 VAL A N 1
ATOM 822 C CA . VAL A 1 99 ? -6.609 -3.879 9.021 1.00 97.31 99 VAL A CA 1
ATOM 823 C C . VAL A 1 99 ? -5.303 -4.457 8.483 1.00 97.31 99 VAL A C 1
ATOM 825 O O . VAL A 1 99 ? -5.035 -5.631 8.712 1.00 97.31 99 VAL A O 1
ATOM 828 N N . MET A 1 100 ? -4.454 -3.630 7.871 1.00 98.00 100 MET A N 1
ATOM 829 C CA . MET A 1 100 ? -3.133 -4.048 7.383 1.00 98.00 100 MET A CA 1
ATOM 830 C C . MET A 1 100 ? -2.274 -4.618 8.519 1.00 98.00 100 MET A C 1
ATOM 832 O O . MET A 1 100 ? -1.699 -5.695 8.394 1.00 98.00 100 MET A O 1
ATOM 836 N N . SER A 1 101 ? -2.246 -3.943 9.675 1.00 97.88 101 SER A N 1
ATOM 837 C CA . SER A 1 101 ? -1.523 -4.431 10.861 1.00 97.88 101 SER A CA 1
ATOM 838 C C . SER A 1 101 ? -2.101 -5.747 11.388 1.00 97.88 101 SER A C 1
ATOM 840 O O . SER A 1 101 ? -1.365 -6.614 11.862 1.00 97.88 101 SER A O 1
ATOM 842 N N . LYS A 1 102 ? -3.428 -5.917 11.316 1.00 97.56 102 LYS A N 1
ATOM 843 C CA . LYS A 1 102 ? -4.090 -7.157 11.715 1.00 97.56 102 LYS A CA 1
ATOM 844 C C . LYS A 1 102 ? -3.667 -8.307 10.806 1.00 97.56 102 LYS A C 1
ATOM 846 O O . LYS A 1 102 ? -3.243 -9.313 11.355 1.00 97.56 102 LYS A O 1
ATOM 851 N N . VAL A 1 103 ? -3.724 -8.124 9.487 1.00 98.31 103 VAL A N 1
ATOM 852 C CA . VAL A 1 103 ? -3.296 -9.119 8.490 1.00 98.31 103 VAL A CA 1
ATOM 853 C C . VAL A 1 103 ? -1.842 -9.523 8.702 1.00 98.31 103 VAL A C 1
ATOM 855 O O . VAL A 1 103 ? -1.561 -10.708 8.847 1.00 98.31 103 VAL A O 1
ATOM 858 N N . LEU A 1 104 ? -0.939 -8.546 8.844 1.00 97.81 104 LEU A N 1
ATOM 859 C CA . LEU A 1 104 ? 0.479 -8.817 9.089 1.00 97.81 104 LEU A CA 1
ATOM 860 C C . LEU A 1 104 ? 0.707 -9.612 10.384 1.00 97.81 104 LEU A C 1
ATOM 862 O O . LEU A 1 104 ? 1.501 -10.539 10.410 1.00 97.81 104 LEU A O 1
ATOM 866 N N . SER A 1 105 ? 0.005 -9.263 11.466 1.00 97.06 105 SER A N 1
ATOM 867 C CA . SER A 1 105 ? 0.168 -9.941 12.763 1.00 97.06 105 SER A CA 1
ATOM 868 C C . SER A 1 105 ? -0.527 -11.299 12.867 1.00 97.06 105 SER A C 1
ATOM 870 O O . SER A 1 105 ? -0.186 -12.075 13.758 1.00 97.06 105 SER A O 1
ATOM 872 N N . SER A 1 106 ? -1.538 -11.571 12.036 1.00 97.12 106 SER A N 1
ATOM 873 C CA . SER A 1 106 ? -2.189 -12.883 11.981 1.00 97.12 106 SER A CA 1
ATOM 874 C C . SER A 1 106 ? -1.600 -13.816 10.938 1.00 97.12 106 SER A C 1
ATOM 876 O O . SER A 1 106 ? -1.986 -14.980 10.957 1.00 97.12 106 SER A O 1
ATOM 878 N N . GLU A 1 107 ? -0.723 -13.316 10.063 1.00 96.75 107 GLU A N 1
ATOM 879 C CA . GLU A 1 107 ? -0.169 -14.068 8.930 1.00 96.75 107 GLU A CA 1
ATOM 880 C C . GLU A 1 107 ? -1.282 -14.668 8.050 1.00 96.75 107 GLU A C 1
ATOM 882 O O . GLU A 1 107 ? -1.188 -15.781 7.542 1.00 96.75 107 GLU A O 1
ATOM 887 N N . ASP A 1 108 ? -2.394 -13.935 7.926 1.00 96.94 108 ASP A N 1
ATOM 888 C CA . ASP A 1 108 ? -3.595 -14.395 7.230 1.00 96.94 108 ASP A CA 1
ATOM 889 C C . ASP A 1 108 ? -4.323 -13.213 6.593 1.00 96.94 108 ASP A C 1
ATOM 891 O O . ASP A 1 108 ? -4.447 -12.140 7.198 1.00 96.94 108 ASP A O 1
ATOM 895 N N . GLY A 1 109 ? -4.800 -13.423 5.368 1.00 96.88 109 GLY A N 1
ATOM 896 C CA . GLY A 1 109 ? -5.504 -12.413 4.589 1.00 96.88 109 GLY A CA 1
ATOM 897 C C . GLY A 1 109 ? -6.867 -12.068 5.188 1.00 96.88 109 GLY A C 1
ATOM 898 O O . GLY A 1 109 ? -7.484 -12.845 5.919 1.00 96.88 109 GLY A O 1
ATOM 899 N N . LEU A 1 110 ? -7.379 -10.883 4.862 1.00 96.94 110 LEU A N 1
ATOM 900 C CA . LEU A 1 110 ? -8.683 -10.435 5.333 1.00 96.94 110 LEU A CA 1
ATOM 901 C C . LEU A 1 110 ? -9.470 -9.742 4.227 1.00 96.94 110 LEU A C 1
ATOM 903 O O . LEU A 1 110 ? -8.971 -8.850 3.547 1.00 96.94 110 LEU A O 1
ATOM 907 N N . ARG A 1 111 ? -10.751 -10.100 4.118 1.00 96.25 111 ARG A N 1
ATOM 908 C CA . ARG A 1 111 ? -11.720 -9.396 3.280 1.00 96.25 111 ARG A CA 1
ATOM 909 C C . ARG A 1 111 ? -12.645 -8.556 4.148 1.00 96.25 111 ARG A C 1
ATOM 911 O O . ARG A 1 111 ? -13.311 -9.086 5.039 1.00 96.25 111 ARG A O 1
ATOM 918 N N . VAL A 1 112 ? -12.708 -7.257 3.882 1.00 94.62 112 VAL A N 1
ATOM 919 C CA . VAL A 1 112 ? -13.511 -6.302 4.661 1.00 94.62 112 VAL A CA 1
ATOM 920 C C . VAL A 1 112 ? -14.299 -5.363 3.755 1.00 94.62 112 VAL A C 1
ATOM 922 O O . VAL A 1 112 ? -13.871 -5.110 2.633 1.00 94.62 112 VAL A O 1
ATOM 925 N N . PRO A 1 113 ? -15.442 -4.819 4.203 1.00 93.56 113 PRO A N 1
ATOM 926 C CA . PRO A 1 113 ? -16.143 -3.800 3.432 1.00 93.56 113 PRO A CA 1
ATOM 927 C C . PRO A 1 113 ? -15.316 -2.507 3.324 1.00 93.56 113 PRO A C 1
ATOM 929 O O . PRO A 1 113 ? -14.751 -2.062 4.327 1.00 93.56 113 PRO A O 1
ATOM 932 N N . GLY A 1 114 ? -15.267 -1.873 2.148 1.00 87.88 114 GLY A N 1
ATOM 933 C CA . GLY A 1 114 ? -14.421 -0.687 1.922 1.00 87.88 114 GLY A CA 1
ATOM 934 C C . GLY A 1 114 ? -14.754 0.495 2.840 1.00 87.88 114 GLY A C 1
ATOM 935 O O . GLY A 1 114 ? -13.865 1.172 3.354 1.00 87.88 114 GLY A O 1
ATOM 936 N N . ASN A 1 115 ? -16.032 0.677 3.182 1.00 86.31 115 ASN A N 1
ATOM 937 C CA . ASN A 1 115 ? -16.483 1.728 4.102 1.00 86.31 115 ASN A CA 1
ATOM 938 C C . ASN A 1 115 ? -16.004 1.557 5.561 1.00 86.31 115 ASN A C 1
ATOM 940 O O . ASN A 1 115 ? -16.016 2.527 6.318 1.00 86.31 115 ASN A O 1
ATOM 944 N N . PHE A 1 116 ? -15.567 0.363 5.979 1.00 87.06 116 PHE A N 1
ATOM 945 C CA . PHE A 1 116 ? -14.942 0.162 7.295 1.00 87.06 116 PHE A CA 1
ATOM 946 C C . PHE A 1 116 ? -13.512 0.712 7.338 1.00 87.06 116 PHE A C 1
ATOM 948 O O . PHE A 1 116 ? -12.977 0.958 8.422 1.00 87.06 116 PHE A O 1
ATOM 955 N N . LEU A 1 117 ? -12.888 0.901 6.175 1.00 87.31 117 LEU A N 1
ATOM 956 C CA . LEU A 1 117 ? -11.498 1.322 6.061 1.00 87.31 117 LEU A CA 1
ATOM 957 C C . LEU A 1 117 ? -11.327 2.835 6.180 1.00 87.31 117 LEU A C 1
ATOM 959 O O . LEU A 1 117 ? -10.257 3.268 6.591 1.00 87.31 117 LEU A O 1
ATOM 963 N N . SER A 1 118 ? -12.358 3.628 5.872 1.00 81.00 118 SER A N 1
ATOM 964 C CA . SER A 1 118 ? -12.296 5.098 5.852 1.00 81.00 118 SER A CA 1
ATOM 965 C C . SER A 1 118 ? -12.278 5.769 7.234 1.00 81.00 118 SER A C 1
ATOM 967 O O . SER A 1 118 ? -12.174 6.992 7.305 1.00 81.00 118 SER A O 1
ATOM 969 N N . ALA A 1 119 ? -12.455 4.997 8.313 1.00 68.50 119 ALA A N 1
ATOM 970 C CA . ALA A 1 119 ? -12.561 5.481 9.695 1.00 68.50 119 ALA A CA 1
ATOM 971 C C . ALA A 1 119 ? -11.208 5.734 10.388 1.00 68.50 119 ALA A C 1
ATOM 973 O O . ALA A 1 119 ? -10.163 5.234 9.915 1.00 68.50 119 ALA A O 1
#

Secondary structure (DSSP, 8-state):
--HHHHHHH-HHHHHHHHHHHHHHSSEEEEEEEEETTEEEEEEEEEEGGGTEEEEEEEEGGGEEEEEEEEE-TTSPEEEEEEEPPHHHHTTS-HHHHHHHHHHHHHTS-EEEEGGGTT-